Protein AF-A0A7W9X3R7-F1 (afdb_monomer_lite)

Structure (mmCIF, N/CA/C/O backbone):
data_AF-A0A7W9X3R7-F1
#
_entry.id   AF-A0A7W9X3R7-F1
#
loop_
_atom_site.group_PDB
_atom_site.id
_atom_site.type_symbol
_atom_site.label_atom_id
_atom_site.label_alt_id
_atom_site.label_comp_id
_atom_site.label_asym_id
_atom_site.label_entity_id
_atom_site.label_seq_id
_atom_site.pdbx_PDB_ins_code
_atom_site.Cartn_x
_atom_site.Cartn_y
_atom_site.Cartn_z
_atom_site.occupancy
_atom_site.B_iso_or_equiv
_atom_site.auth_seq_id
_atom_site.auth_comp_id
_atom_site.auth_asym_id
_atom_site.auth_atom_id
_atom_site.pdbx_PDB_model_num
ATOM 1 N N . MET A 1 1 ? -6.233 -1.385 -10.165 1.00 71.25 1 MET A N 1
ATOM 2 C CA . MET A 1 1 ? -5.454 -0.622 -9.159 1.00 71.25 1 MET A CA 1
ATOM 3 C C . MET A 1 1 ? -6.053 0.768 -9.079 1.00 71.25 1 MET A C 1
ATOM 5 O O . MET A 1 1 ? -6.733 1.150 -10.029 1.00 71.25 1 MET A O 1
ATOM 9 N N . ARG A 1 2 ? -5.897 1.472 -7.956 1.00 77.44 2 ARG A N 1
ATOM 10 C CA . ARG A 1 2 ? -6.602 2.733 -7.712 1.00 77.44 2 ARG A CA 1
ATOM 11 C C . ARG A 1 2 ? -5.636 3.853 -7.314 1.00 77.44 2 ARG A C 1
ATOM 13 O O . ARG A 1 2 ? -4.557 3.587 -6.803 1.00 77.44 2 ARG A O 1
ATOM 20 N N . ASN A 1 3 ? -6.016 5.106 -7.531 1.00 79.62 3 ASN A N 1
ATOM 21 C CA . ASN A 1 3 ? -5.348 6.273 -6.947 1.00 79.62 3 ASN A CA 1
ATOM 22 C C . ASN A 1 3 ? -6.379 7.023 -6.116 1.00 79.62 3 ASN A C 1
ATOM 24 O O . ASN A 1 3 ? -7.390 7.461 -6.661 1.00 79.62 3 ASN A O 1
ATOM 28 N N . LYS A 1 4 ? -6.161 7.090 -4.798 1.00 79.38 4 LYS A N 1
ATOM 29 C CA . LYS A 1 4 ? -7.142 7.633 -3.845 1.00 79.38 4 LYS A CA 1
ATOM 30 C C . LYS A 1 4 ? -8.549 7.036 -4.040 1.00 79.38 4 LYS A C 1
ATOM 32 O O . LYS A 1 4 ? -9.546 7.745 -4.075 1.00 79.38 4 LYS A O 1
ATOM 37 N N . GLY A 1 5 ? -8.619 5.722 -4.270 1.00 74.44 5 GLY A N 1
ATOM 38 C CA . GLY A 1 5 ? -9.876 4.991 -4.482 1.00 74.44 5 GLY A CA 1
ATOM 39 C C . GLY A 1 5 ? -10.437 5.016 -5.911 1.00 74.44 5 GLY A C 1
ATOM 40 O O . GLY A 1 5 ? -11.290 4.188 -6.230 1.00 74.44 5 GLY A O 1
ATOM 41 N N . ILE A 1 6 ? -9.921 5.864 -6.803 1.00 81.38 6 ILE A N 1
ATOM 42 C CA . ILE A 1 6 ? -10.371 5.951 -8.201 1.00 81.38 6 ILE A CA 1
ATOM 43 C C . ILE A 1 6 ? -9.690 4.868 -9.033 1.00 81.38 6 ILE A C 1
ATOM 45 O O . ILE A 1 6 ? -8.467 4.754 -9.003 1.00 81.38 6 ILE A O 1
ATOM 49 N N . GLU A 1 7 ? -10.457 4.065 -9.772 1.00 83.38 7 GLU A N 1
ATOM 50 C CA . GLU A 1 7 ? -9.909 3.017 -10.640 1.00 83.38 7 GLU A CA 1
ATOM 51 C C . GLU A 1 7 ? -9.093 3.604 -11.798 1.00 83.38 7 GLU A C 1
ATOM 53 O O . GLU A 1 7 ? -9.532 4.528 -12.475 1.00 83.38 7 GLU A O 1
ATOM 58 N N . ILE A 1 8 ? -7.895 3.052 -12.018 1.00 80.62 8 ILE A N 1
ATOM 59 C CA . ILE A 1 8 ? -6.995 3.452 -13.104 1.00 80.62 8 ILE A CA 1
ATOM 60 C C . ILE A 1 8 ? -6.830 2.299 -14.096 1.00 80.62 8 ILE A C 1
ATOM 62 O O . ILE A 1 8 ? -6.681 1.137 -13.692 1.00 80.62 8 ILE A O 1
ATOM 66 N N . ASP A 1 9 ? -6.789 2.636 -15.392 1.00 79.19 9 ASP A N 1
ATOM 67 C CA . ASP A 1 9 ? -6.438 1.700 -16.462 1.00 79.19 9 ASP A CA 1
ATOM 68 C C . ASP A 1 9 ? -5.038 1.107 -16.227 1.00 79.19 9 ASP A C 1
ATOM 70 O O . ASP A 1 9 ? -4.051 1.803 -15.973 1.00 79.19 9 ASP A O 1
ATOM 74 N N . ARG A 1 10 ? -4.946 -0.219 -16.338 1.00 71.06 10 ARG A N 1
ATOM 75 C CA . ARG A 1 10 ? -3.708 -0.974 -16.117 1.00 71.06 10 ARG A CA 1
ATOM 76 C C . ARG A 1 10 ? -2.556 -0.532 -17.023 1.00 71.06 10 ARG A C 1
ATOM 78 O O . ARG A 1 10 ? -1.408 -0.649 -16.604 1.00 71.06 10 ARG A O 1
ATOM 85 N N . ARG A 1 11 ? -2.833 -0.042 -18.235 1.00 74.06 11 ARG A N 1
ATOM 86 C CA . ARG A 1 11 ? -1.809 0.409 -19.191 1.00 74.06 11 ARG A CA 1
ATOM 87 C C . ARG A 1 11 ? -1.026 1.601 -18.652 1.00 74.06 11 ARG A C 1
ATOM 89 O O . ARG A 1 11 ? 0.195 1.569 -18.676 1.00 74.06 11 ARG A O 1
ATOM 96 N N . VAL A 1 12 ? -1.719 2.579 -18.069 1.00 73.19 12 VAL A N 1
ATOM 97 C CA . VAL A 1 12 ? -1.112 3.798 -17.502 1.00 73.19 12 VAL A CA 1
ATOM 98 C C . VAL A 1 12 ? -0.148 3.469 -16.358 1.00 73.19 12 VAL A C 1
ATOM 100 O O . VAL A 1 12 ? 0.859 4.140 -16.168 1.00 73.19 12 VAL A O 1
ATOM 103 N N . LEU A 1 13 ? -0.429 2.407 -15.604 1.00 67.06 13 LEU A N 1
ATOM 104 C CA . LEU A 1 13 ? 0.374 2.006 -14.447 1.00 67.06 13 LEU A CA 1
ATOM 105 C C . LEU A 1 13 ? 1.665 1.285 -14.817 1.00 67.06 13 LEU A C 1
ATOM 107 O O . LEU A 1 13 ? 2.613 1.318 -14.040 1.00 67.06 13 LEU A O 1
ATOM 111 N N . ARG A 1 14 ? 1.703 0.623 -15.976 1.00 66.12 14 ARG A N 1
ATOM 112 C CA . ARG A 1 14 ? 2.911 -0.068 -16.438 1.00 66.12 14 ARG A CA 1
ATOM 113 C C . ARG A 1 14 ? 4.045 0.919 -16.721 1.00 66.12 14 ARG A C 1
ATOM 115 O O . ARG A 1 14 ? 5.201 0.578 -16.493 1.00 66.12 14 ARG A O 1
ATOM 122 N N . ASP A 1 15 ? 3.682 2.118 -17.163 1.00 65.75 15 ASP A N 1
ATOM 123 C CA . ASP A 1 15 ? 4.614 3.176 -17.553 1.00 65.75 15 ASP A CA 1
ATOM 124 C C . ASP A 1 15 ? 4.827 4.214 -16.431 1.00 65.75 15 ASP A C 1
ATOM 126 O O . ASP A 1 15 ? 5.654 5.116 -16.558 1.00 65.75 15 ASP A O 1
ATOM 130 N N . ALA A 1 16 ? 4.099 4.095 -15.314 1.00 67.88 16 ALA A N 1
ATOM 131 C CA . ALA A 1 16 ? 4.205 5.010 -14.185 1.00 67.88 16 ALA A CA 1
ATOM 132 C C . ALA A 1 16 ? 5.485 4.761 -13.370 1.00 67.88 16 ALA A C 1
ATOM 134 O O . ALA A 1 16 ? 5.812 3.627 -13.014 1.00 67.88 16 ALA A O 1
ATOM 135 N N . ALA A 1 17 ? 6.180 5.842 -13.002 1.00 68.31 17 ALA A N 1
ATOM 136 C CA . ALA A 1 17 ? 7.291 5.775 -12.061 1.00 68.31 17 ALA A CA 1
ATOM 137 C C . ALA A 1 17 ? 6.774 5.316 -10.684 1.00 68.31 17 ALA A C 1
ATOM 139 O O . ALA A 1 17 ? 6.041 6.034 -10.004 1.00 68.31 17 ALA A O 1
ATOM 140 N N . GLY A 1 18 ? 7.128 4.092 -10.289 1.00 78.94 18 GLY A N 1
ATOM 141 C CA . GLY A 1 18 ? 6.802 3.553 -8.970 1.00 78.94 18 GLY A CA 1
ATOM 142 C C . GLY A 1 18 ? 7.592 4.233 -7.847 1.00 78.94 18 GLY A C 1
ATOM 143 O O . GLY A 1 18 ? 8.617 4.875 -8.073 1.00 78.94 18 GLY A O 1
ATOM 144 N N . THR A 1 19 ? 7.140 4.058 -6.603 1.00 87.62 19 THR A N 1
ATOM 145 C CA . THR A 1 19 ? 7.902 4.490 -5.421 1.00 87.62 19 THR A CA 1
ATOM 146 C C . THR A 1 19 ? 8.840 3.370 -4.983 1.00 87.62 19 THR A C 1
ATOM 148 O O . THR A 1 19 ? 8.387 2.302 -4.576 1.00 87.62 19 THR A O 1
ATOM 151 N N . ARG A 1 20 ? 10.153 3.612 -5.050 1.00 88.81 20 ARG A N 1
ATOM 152 C CA . ARG A 1 20 ? 11.172 2.673 -4.563 1.00 88.81 20 ARG A CA 1
ATOM 153 C C . ARG A 1 20 ? 11.297 2.757 -3.044 1.00 88.81 20 ARG A C 1
ATOM 155 O O . ARG A 1 20 ? 11.289 3.857 -2.502 1.00 88.81 20 ARG A O 1
ATOM 162 N N . GLY A 1 21 ? 11.457 1.635 -2.357 1.00 91.62 21 GLY A N 1
ATOM 163 C CA . GLY A 1 21 ? 11.614 1.622 -0.905 1.00 91.62 21 GLY A CA 1
ATOM 164 C C . GLY A 1 21 ? 11.705 0.212 -0.341 1.00 91.62 21 GLY A C 1
ATO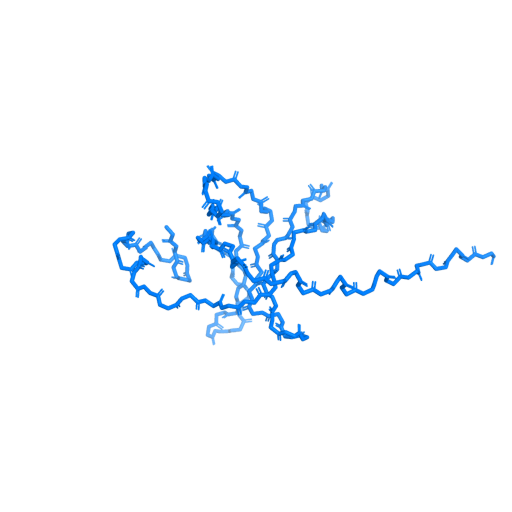M 165 O O . GLY A 1 21 ? 11.729 -0.765 -1.087 1.00 91.62 21 GLY A O 1
ATOM 166 N N . GLN A 1 22 ? 11.742 0.114 0.982 1.00 92.44 22 GLN A N 1
ATOM 167 C CA . GLN A 1 22 ? 11.655 -1.153 1.687 1.00 92.44 22 GLN A CA 1
ATOM 168 C C . GLN A 1 22 ? 10.185 -1.487 1.929 1.00 92.44 22 GLN A C 1
ATOM 170 O O . GLN A 1 22 ? 9.462 -0.740 2.586 1.00 92.44 22 GLN A O 1
ATOM 175 N N . LEU A 1 23 ? 9.740 -2.613 1.380 1.00 92.88 23 LEU A N 1
ATOM 176 C CA . LEU A 1 23 ? 8.407 -3.143 1.623 1.00 92.88 23 LEU A CA 1
ATOM 177 C C . LEU A 1 23 ? 8.479 -4.189 2.737 1.00 92.88 23 LEU A C 1
ATOM 179 O O . LEU A 1 23 ? 9.145 -5.211 2.585 1.00 92.88 23 LEU A O 1
ATOM 183 N N . ALA A 1 24 ? 7.772 -3.950 3.837 1.00 93.25 24 ALA A N 1
ATOM 184 C CA . ALA A 1 24 ? 7.633 -4.894 4.939 1.00 93.25 24 ALA A CA 1
ATOM 185 C C . ALA A 1 24 ? 6.170 -5.318 5.090 1.00 93.25 24 ALA A C 1
ATOM 187 O O . ALA A 1 24 ? 5.273 -4.476 5.061 1.00 93.25 24 ALA A O 1
ATOM 188 N N . ILE A 1 25 ? 5.929 -6.617 5.277 1.00 93.12 25 ILE A N 1
ATOM 189 C CA . ILE A 1 25 ? 4.609 -7.163 5.605 1.00 93.12 25 ILE A CA 1
ATOM 190 C C . ILE A 1 25 ? 4.691 -7.739 7.015 1.00 93.12 25 ILE A C 1
ATOM 192 O O . ILE A 1 25 ? 5.488 -8.640 7.266 1.00 93.12 25 ILE A O 1
ATOM 196 N N . ALA A 1 26 ? 3.877 -7.215 7.926 1.00 91.75 26 ALA A N 1
ATOM 197 C CA . ALA A 1 26 ? 3.857 -7.630 9.324 1.00 91.75 26 ALA A CA 1
ATOM 198 C C . ALA A 1 26 ? 2.443 -8.013 9.762 1.00 91.75 26 ALA A C 1
ATOM 200 O O . ALA A 1 26 ? 1.458 -7.438 9.294 1.00 91.75 26 ALA A O 1
ATOM 201 N N . ASP A 1 27 ? 2.356 -8.972 10.680 1.00 90.12 27 ASP A N 1
ATOM 202 C CA . ASP A 1 27 ? 1.119 -9.262 11.395 1.00 90.12 27 ASP A CA 1
ATOM 203 C C . ASP A 1 27 ? 0.833 -8.151 12.413 1.00 90.12 27 ASP A C 1
ATOM 205 O O . ASP A 1 27 ? 1.727 -7.663 13.107 1.00 90.12 27 ASP A O 1
ATOM 209 N N . THR A 1 28 ? -0.425 -7.734 12.492 1.00 85.88 28 THR A N 1
ATOM 210 C CA . THR A 1 28 ? -0.917 -6.750 13.452 1.00 85.88 28 THR A CA 1
ATOM 211 C C . THR A 1 28 ? -2.270 -7.180 13.997 1.00 85.88 28 THR A C 1
ATOM 213 O O . THR A 1 28 ? -3.021 -7.908 13.343 1.00 85.88 28 THR A O 1
ATOM 216 N N . THR A 1 29 ? -2.613 -6.690 15.179 1.00 76.81 29 THR A N 1
ATOM 217 C CA . THR A 1 29 ? -3.961 -6.831 15.723 1.00 76.81 29 THR A CA 1
ATOM 218 C C . THR A 1 29 ? -4.717 -5.546 15.425 1.00 76.81 29 THR A C 1
ATOM 220 O O . THR A 1 29 ? -4.383 -4.491 15.962 1.00 76.81 29 THR A O 1
ATOM 223 N N . ASP A 1 30 ? -5.726 -5.625 14.559 1.00 68.56 30 ASP A N 1
ATOM 224 C CA . ASP A 1 30 ? -6.606 -4.485 14.300 1.00 68.56 30 ASP A CA 1
ATOM 225 C C . ASP A 1 30 ? -7.521 -4.278 15.517 1.00 68.56 30 ASP A C 1
ATOM 227 O O . ASP A 1 30 ? -8.400 -5.104 15.782 1.00 68.56 30 ASP A O 1
ATOM 231 N N . GLN A 1 31 ? -7.307 -3.184 16.259 1.00 59.28 31 GLN A N 1
ATOM 232 C CA . GLN A 1 31 ? -8.054 -2.856 17.481 1.00 59.28 31 GLN A CA 1
ATOM 233 C C . GLN A 1 31 ? -9.564 -2.698 17.240 1.00 59.28 31 GLN A C 1
ATOM 235 O O . GLN A 1 31 ? -10.342 -2.848 18.177 1.00 59.28 31 GLN A O 1
ATOM 240 N N . GLY A 1 32 ? -9.999 -2.439 16.000 1.00 67.50 32 GLY A N 1
ATOM 241 C CA . GLY A 1 32 ? -11.421 -2.347 15.657 1.00 67.50 32 GLY A CA 1
ATOM 242 C C . GLY A 1 32 ? -12.068 -3.682 15.277 1.00 67.50 32 GLY A C 1
ATOM 243 O O . GLY A 1 32 ? -13.285 -3.825 15.383 1.00 67.50 32 GLY A O 1
ATOM 244 N N . LYS A 1 33 ? -11.280 -4.668 14.823 1.00 66.19 33 LYS A N 1
ATOM 245 C CA . LYS A 1 33 ? -11.795 -5.937 14.266 1.00 66.19 33 LYS A CA 1
ATOM 246 C C . LYS A 1 33 ? -11.448 -7.169 15.101 1.00 66.19 33 LYS A C 1
ATOM 248 O O . LYS A 1 33 ? -11.899 -8.257 14.748 1.00 66.19 33 LYS A O 1
ATOM 253 N N . ASN A 1 34 ? -10.661 -7.012 16.172 1.00 78.12 34 ASN A N 1
ATOM 254 C CA . ASN A 1 34 ? -10.263 -8.070 17.112 1.00 78.12 34 ASN A CA 1
ATOM 255 C C . ASN A 1 34 ? -9.784 -9.362 16.430 1.00 78.12 34 ASN A C 1
ATOM 257 O O . ASN A 1 34 ? -9.998 -10.467 16.926 1.00 78.12 34 ASN A O 1
ATOM 261 N N . ARG A 1 35 ? -9.123 -9.226 15.278 1.00 82.88 35 ARG A N 1
ATOM 262 C CA . ARG A 1 35 ? -8.521 -10.342 14.551 1.00 82.88 35 ARG A CA 1
ATOM 263 C C . ARG A 1 35 ? -7.082 -10.008 14.161 1.00 82.88 35 ARG A C 1
ATOM 265 O O . ARG A 1 35 ? -6.792 -8.838 13.886 1.00 82.88 35 ARG A O 1
ATOM 272 N N . PRO A 1 36 ? -6.194 -11.012 14.078 1.00 85.12 36 PRO A N 1
ATOM 273 C CA . PRO A 1 36 ? -4.924 -10.857 13.387 1.00 85.12 36 PRO A CA 1
ATOM 274 C C . PRO A 1 36 ? -5.172 -10.460 11.928 1.00 85.12 36 PRO A C 1
ATOM 276 O O . PRO A 1 36 ? -5.964 -11.087 11.223 1.00 85.12 36 PRO A O 1
ATOM 279 N N . THR A 1 37 ? -4.504 -9.406 11.480 1.00 91.06 37 THR A N 1
ATOM 280 C CA . THR A 1 37 ? -4.500 -8.945 10.088 1.00 91.06 37 THR A CA 1
ATOM 281 C C . THR A 1 37 ? -3.066 -8.682 9.650 1.00 91.06 37 THR A C 1
ATOM 283 O O . THR A 1 37 ? -2.162 -8.600 10.478 1.00 91.06 37 THR A O 1
ATOM 286 N N . LYS A 1 38 ? -2.839 -8.543 8.343 1.00 93.19 38 LYS A N 1
ATOM 287 C CA . LYS A 1 38 ? -1.533 -8.144 7.813 1.00 93.19 38 LYS A CA 1
ATOM 288 C C . LYS A 1 38 ? -1.548 -6.683 7.406 1.00 93.19 38 LYS A C 1
ATOM 290 O O . LYS A 1 38 ? -2.525 -6.201 6.832 1.00 93.19 38 LYS A O 1
ATOM 295 N N . VAL A 1 39 ? -0.437 -6.004 7.646 1.00 94.62 39 VAL A N 1
ATOM 296 C CA . VAL A 1 39 ? -0.196 -4.652 7.146 1.00 94.62 39 VAL A CA 1
ATOM 297 C C . VAL A 1 39 ? 1.050 -4.669 6.280 1.00 94.62 39 VAL A C 1
ATOM 299 O O . VAL A 1 39 ? 2.101 -5.138 6.717 1.00 94.62 39 VAL A O 1
ATOM 302 N N . ALA A 1 40 ? 0.927 -4.156 5.059 1.00 95.75 40 ALA A N 1
ATOM 303 C CA . ALA A 1 40 ? 2.065 -3.872 4.201 1.00 95.75 40 ALA A CA 1
ATOM 304 C C . ALA A 1 40 ? 2.456 -2.400 4.344 1.00 95.75 40 ALA A C 1
ATOM 306 O O . ALA A 1 40 ? 1.614 -1.515 4.204 1.00 95.75 40 ALA A O 1
ATOM 307 N N . LY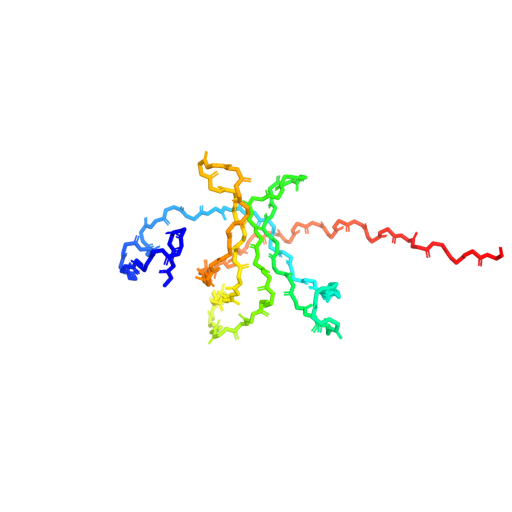S A 1 41 ? 3.735 -2.141 4.616 1.00 95.56 41 LYS A N 1
ATOM 308 C CA . LYS A 1 41 ? 4.299 -0.796 4.757 1.00 95.56 41 LYS A CA 1
ATOM 309 C C . LYS A 1 41 ? 5.436 -0.612 3.773 1.00 95.56 41 LYS A C 1
ATOM 311 O O . LYS A 1 41 ? 6.360 -1.421 3.753 1.00 95.56 41 LYS A O 1
ATOM 316 N N . LEU A 1 42 ? 5.367 0.456 2.986 1.00 94.25 42 LEU A N 1
ATOM 317 C CA . LEU A 1 42 ? 6.464 0.906 2.139 1.00 94.25 42 LEU A CA 1
ATOM 318 C C . LEU A 1 42 ? 7.182 2.063 2.838 1.00 94.25 42 LEU A C 1
ATOM 320 O O . LEU A 1 42 ? 6.573 3.109 3.067 1.00 94.25 42 LEU A O 1
ATOM 324 N N . SER A 1 43 ? 8.465 1.897 3.151 1.00 94.38 43 SER A N 1
ATOM 325 C CA . SER A 1 43 ? 9.303 2.931 3.763 1.00 94.38 43 SER A CA 1
ATOM 326 C C . SER A 1 43 ? 10.464 3.362 2.863 1.00 94.38 43 SER A C 1
ATOM 328 O O . SER A 1 43 ? 10.972 2.604 2.038 1.00 94.38 43 SER A O 1
ATOM 330 N N . GLN A 1 44 ? 10.897 4.609 3.027 1.00 91.69 44 GLN A N 1
ATOM 331 C CA . GLN A 1 44 ? 12.142 5.146 2.480 1.00 91.69 44 GLN A CA 1
ATOM 332 C C . GLN A 1 44 ? 12.974 5.677 3.650 1.00 91.69 44 GLN A C 1
ATOM 334 O O . GLN A 1 44 ? 12.739 6.788 4.129 1.00 91.69 44 GLN A O 1
ATOM 339 N N . GLY A 1 45 ? 13.904 4.857 4.148 1.00 89.62 45 GLY A N 1
ATOM 340 C CA . GLY A 1 45 ? 14.538 5.096 5.447 1.00 89.62 45 GLY A CA 1
ATOM 341 C C . GLY A 1 45 ? 13.499 5.018 6.569 1.00 89.62 45 GLY A C 1
ATOM 342 O O . GLY A 1 45 ? 12.691 4.092 6.597 1.00 89.62 45 GLY A O 1
ATOM 343 N N . GLU A 1 46 ? 13.476 6.021 7.445 1.00 89.06 46 GLU A N 1
ATOM 344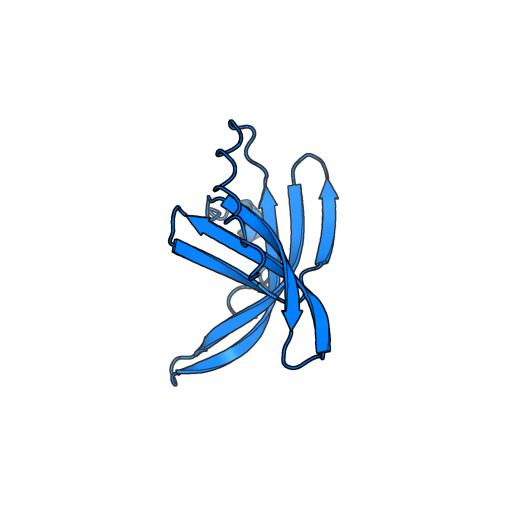 C CA . GLU A 1 46 ? 12.513 6.119 8.557 1.00 89.06 46 GLU A CA 1
ATOM 345 C C . GLU A 1 46 ? 11.111 6.586 8.125 1.00 89.06 46 GLU A C 1
ATOM 347 O O . GLU A 1 46 ? 10.152 6.508 8.892 1.00 89.06 46 GLU A O 1
ATOM 352 N N . LEU A 1 47 ? 10.961 7.086 6.895 1.00 89.88 47 LEU A N 1
ATOM 353 C CA . LEU A 1 47 ? 9.707 7.672 6.437 1.00 89.88 47 LEU A CA 1
ATOM 354 C C . LEU A 1 47 ? 8.801 6.618 5.798 1.00 89.88 47 LEU A C 1
ATOM 356 O O . LEU A 1 47 ? 9.107 6.086 4.729 1.00 89.88 47 LEU A O 1
ATOM 360 N N . VAL A 1 48 ? 7.653 6.354 6.426 1.00 91.81 48 VAL A N 1
ATOM 361 C CA . VAL A 1 48 ? 6.578 5.544 5.835 1.00 91.81 48 VAL A CA 1
ATOM 362 C C . VAL A 1 48 ? 5.926 6.344 4.709 1.00 91.81 48 VAL A C 1
ATOM 364 O O . VAL A 1 48 ? 5.386 7.425 4.930 1.00 91.81 48 VAL A O 1
ATOM 367 N N . ARG A 1 49 ? 6.000 5.817 3.486 1.00 92.38 49 ARG A N 1
ATOM 368 C CA . ARG A 1 49 ? 5.425 6.432 2.283 1.00 92.38 49 ARG A CA 1
ATOM 369 C C . ARG A 1 49 ? 3.995 6.003 2.035 1.00 92.38 49 ARG A C 1
ATOM 371 O O . ARG A 1 49 ? 3.202 6.812 1.573 1.00 92.38 49 ARG A O 1
ATOM 378 N N . ALA A 1 50 ? 3.695 4.740 2.311 1.00 91.88 50 ALA A N 1
ATOM 379 C CA . ALA A 1 50 ? 2.374 4.182 2.098 1.00 91.88 50 ALA A CA 1
ATOM 380 C C . ALA A 1 50 ? 2.139 2.985 3.027 1.00 91.88 50 ALA A C 1
ATOM 382 O O . ALA A 1 50 ? 3.077 2.260 3.378 1.00 91.88 50 ALA A O 1
ATOM 383 N N . GLU A 1 51 ? 0.878 2.764 3.393 1.00 94.31 51 GLU A N 1
ATOM 384 C CA . GLU A 1 51 ? 0.427 1.642 4.216 1.00 94.31 51 GLU A CA 1
ATOM 385 C C . GLU A 1 51 ? -0.838 1.019 3.604 1.00 94.31 51 GLU A C 1
ATOM 387 O O . GLU A 1 51 ? -1.767 1.731 3.228 1.00 94.31 51 GLU A O 1
ATOM 392 N N . LEU A 1 52 ? -0.876 -0.313 3.521 1.00 95.06 52 LEU A N 1
ATOM 393 C CA . LEU A 1 52 ? -2.076 -1.092 3.219 1.00 95.06 52 LEU A CA 1
ATOM 394 C C . LEU A 1 52 ? -2.445 -1.945 4.428 1.00 95.06 52 LEU A C 1
ATOM 396 O O . LEU A 1 52 ? -1.663 -2.782 4.881 1.00 95.06 52 LEU A O 1
ATOM 400 N N . ARG A 1 53 ? -3.668 -1.780 4.919 1.00 93.69 53 ARG A N 1
ATOM 401 C CA . ARG A 1 53 ? -4.252 -2.587 5.993 1.00 93.69 53 ARG A CA 1
ATOM 402 C C . ARG A 1 53 ? -5.053 -3.752 5.440 1.00 93.69 53 ARG A C 1
ATOM 404 O O . ARG A 1 53 ? -5.537 -3.692 4.312 1.00 93.69 53 ARG A O 1
ATOM 411 N N . ASP A 1 54 ? -5.194 -4.802 6.247 1.00 92.94 54 ASP A N 1
ATOM 412 C CA . ASP A 1 54 ? -5.862 -6.054 5.862 1.00 92.94 54 ASP A CA 1
ATOM 413 C C . ASP A 1 54 ? -5.318 -6.601 4.527 1.00 92.94 54 ASP A C 1
ATOM 415 O O . ASP A 1 54 ? -6.054 -6.926 3.594 1.00 92.94 54 ASP A O 1
ATOM 419 N N . THR A 1 55 ? -3.987 -6.597 4.414 1.00 94.62 55 THR A N 1
ATOM 420 C CA . THR A 1 55 ? -3.287 -6.868 3.159 1.00 94.62 55 THR A CA 1
ATOM 421 C C . THR A 1 55 ? -3.377 -8.337 2.767 1.00 94.62 55 THR A C 1
ATOM 423 O O . THR A 1 55 ? -3.113 -9.235 3.566 1.00 94.62 55 THR A O 1
ATOM 426 N N . GLN A 1 56 ? -3.644 -8.569 1.484 1.00 94.88 56 GLN A N 1
ATOM 427 C CA . GLN A 1 56 ? -3.657 -9.874 0.836 1.00 94.88 56 GLN A CA 1
ATOM 428 C C . GLN A 1 56 ? -2.790 -9.847 -0.427 1.00 94.88 56 GLN A C 1
ATOM 430 O O . GLN A 1 56 ? -2.796 -8.865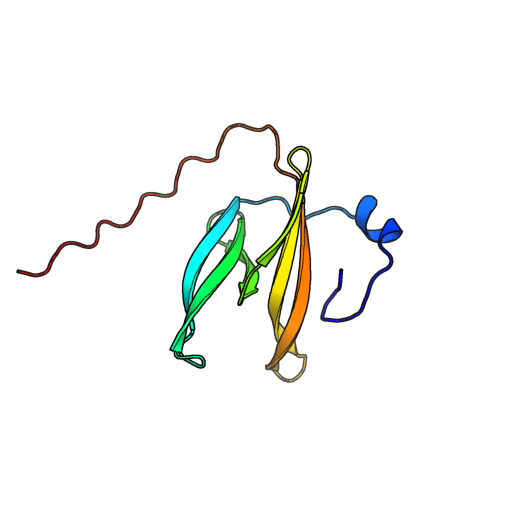 -1.174 1.00 94.88 56 GLN A O 1
ATOM 435 N N . ILE A 1 57 ? -2.073 -10.941 -0.690 1.00 94.00 57 ILE A N 1
ATOM 436 C CA . ILE A 1 57 ? -1.407 -11.172 -1.977 1.00 94.00 57 ILE A CA 1
ATOM 437 C C . ILE A 1 57 ? -2.439 -11.808 -2.905 1.00 94.00 57 ILE A C 1
ATOM 439 O O . ILE A 1 57 ? -2.930 -12.896 -2.618 1.00 94.00 57 ILE A O 1
ATOM 443 N N . VAL A 1 58 ? -2.774 -11.140 -4.008 1.00 95.44 58 VAL A N 1
ATOM 444 C CA . VAL A 1 58 ? -3.761 -11.651 -4.984 1.00 95.44 58 VAL A CA 1
ATOM 445 C C . VAL A 1 58 ? -3.118 -12.197 -6.252 1.00 95.44 58 VAL A C 1
ATOM 447 O O . VAL A 1 58 ? -3.773 -12.883 -7.030 1.00 95.44 58 VAL A O 1
ATOM 450 N N . TRP A 1 59 ? -1.839 -11.893 -6.473 1.00 93.50 59 TRP A N 1
ATOM 451 C CA . TRP A 1 59 ? -1.056 -12.419 -7.584 1.00 93.50 59 TRP A CA 1
ATOM 452 C C . TRP A 1 59 ? 0.437 -12.345 -7.267 1.00 93.50 59 TRP A C 1
ATOM 454 O O . TRP A 1 59 ? 0.884 -11.387 -6.633 1.00 93.50 59 TRP A O 1
ATOM 464 N N . LEU A 1 60 ? 1.196 -13.335 -7.731 1.00 92.25 60 LEU A N 1
ATOM 465 C CA . LEU A 1 60 ? 2.646 -13.424 -7.598 1.00 92.25 60 LEU A CA 1
ATOM 466 C C . LEU A 1 60 ? 3.203 -14.154 -8.826 1.00 92.25 60 LEU A C 1
ATOM 468 O O . LEU A 1 60 ? 2.792 -15.280 -9.100 1.00 92.25 60 LEU A O 1
ATOM 472 N N . ALA A 1 61 ? 4.136 -13.533 -9.543 1.00 90.00 61 ALA A N 1
ATOM 473 C CA . ALA A 1 61 ? 4.918 -14.182 -10.592 1.00 90.00 61 ALA A CA 1
ATOM 474 C C . ALA A 1 61 ? 6.242 -13.441 -10.814 1.00 90.00 61 ALA A C 1
ATOM 476 O O . ALA A 1 61 ? 6.260 -12.214 -10.830 1.00 90.00 61 ALA A O 1
ATOM 477 N N . GLU A 1 62 ? 7.334 -14.184 -11.019 1.00 86.31 62 GLU A N 1
ATOM 478 C CA . GLU A 1 62 ? 8.616 -13.659 -11.527 1.00 86.31 62 GLU A CA 1
ATOM 479 C C . GLU A 1 62 ? 9.107 -12.370 -10.829 1.00 86.31 62 GLU A C 1
ATOM 481 O O . GLU A 1 62 ? 9.396 -11.357 -11.464 1.00 86.31 62 GLU A O 1
ATOM 486 N N . GLY A 1 63 ? 9.157 -12.370 -9.492 1.00 84.44 63 GLY A N 1
ATOM 487 C CA . GLY A 1 63 ? 9.618 -11.208 -8.716 1.00 84.44 63 GLY A CA 1
ATOM 488 C C . GLY A 1 63 ? 8.643 -10.024 -8.699 1.00 84.44 63 GLY A C 1
ATOM 489 O O . GLY A 1 63 ? 8.974 -8.954 -8.194 1.00 84.44 63 GLY A O 1
ATOM 490 N N . ARG A 1 64 ? 7.427 -10.201 -9.218 1.00 89.00 64 ARG A N 1
ATOM 491 C CA . ARG A 1 64 ? 6.336 -9.231 -9.147 1.00 89.00 64 ARG A CA 1
ATOM 492 C C . ARG A 1 64 ? 5.187 -9.791 -8.335 1.00 89.00 64 ARG A C 1
ATOM 494 O O . ARG A 1 64 ? 4.869 -10.973 -8.424 1.00 89.00 64 ARG A O 1
ATOM 501 N N . MET A 1 65 ? 4.522 -8.933 -7.578 1.00 92.25 65 MET A N 1
ATOM 502 C CA . MET A 1 65 ? 3.323 -9.309 -6.838 1.00 92.25 65 MET A CA 1
ATOM 503 C C . MET A 1 65 ? 2.294 -8.189 -6.856 1.00 92.25 65 MET A C 1
ATOM 505 O O . MET A 1 65 ? 2.633 -7.015 -6.992 1.00 92.25 65 MET A O 1
ATOM 509 N N . THR A 1 66 ? 1.025 -8.552 -6.710 1.00 93.62 66 THR A N 1
ATOM 510 C CA . THR A 1 66 ? -0.047 -7.591 -6.457 1.00 93.62 66 THR A CA 1
ATOM 511 C C . THR A 1 66 ? -0.535 -7.759 -5.029 1.00 93.62 66 THR A C 1
ATOM 513 O O . THR A 1 66 ? -1.035 -8.823 -4.658 1.00 93.62 66 THR A O 1
ATOM 516 N N . LEU A 1 67 ? -0.408 -6.691 -4.249 1.00 95.19 67 LEU A N 1
ATOM 517 C CA . LEU A 1 67 ? -1.004 -6.573 -2.925 1.00 95.19 67 LEU A CA 1
ATOM 518 C C . LEU A 1 67 ? -2.342 -5.855 -3.043 1.00 95.19 67 LEU A C 1
ATOM 520 O O . LEU A 1 67 ? -2.470 -4.911 -3.820 1.00 95.19 67 LEU A O 1
ATOM 524 N N . THR A 1 68 ? -3.334 -6.262 -2.262 1.00 95.12 68 THR A N 1
ATOM 525 C CA . THR A 1 68 ? -4.577 -5.508 -2.093 1.00 95.12 68 THR A CA 1
ATOM 526 C C . THR A 1 68 ? -4.908 -5.370 -0.620 1.00 95.12 68 THR A C 1
ATOM 528 O O . THR A 1 68 ? -4.629 -6.271 0.161 1.00 95.12 68 THR A O 1
ATOM 531 N N . GLY A 1 69 ? -5.522 -4.255 -0.252 1.00 95.00 69 GLY A N 1
ATOM 532 C CA . GLY A 1 69 ? -5.969 -3.989 1.107 1.00 95.00 69 GLY A CA 1
ATOM 533 C C . GLY A 1 69 ? -6.728 -2.673 1.158 1.00 95.00 69 GLY A C 1
ATOM 534 O O . GLY A 1 69 ? -7.341 -2.265 0.166 1.00 95.00 69 GLY A O 1
ATOM 535 N N . TYR A 1 70 ? -6.643 -2.004 2.297 1.00 93.75 70 TYR A N 1
ATOM 536 C CA . TYR A 1 70 ? -7.253 -0.705 2.542 1.00 93.75 70 TYR A CA 1
ATOM 537 C C . TYR A 1 70 ? -6.179 0.342 2.809 1.00 93.75 70 TYR A C 1
ATOM 539 O O . TYR A 1 70 ? -5.281 0.120 3.618 1.00 93.75 70 TYR A O 1
ATOM 547 N N . GLU A 1 71 ? -6.270 1.468 2.117 1.00 93.88 71 GLU A N 1
ATOM 548 C CA . GLU A 1 71 ? -5.423 2.634 2.346 1.00 93.88 71 GLU A CA 1
ATOM 549 C C . GLU A 1 71 ? -6.245 3.685 3.095 1.00 93.88 71 GLU A C 1
ATOM 551 O O . GLU A 1 71 ? -7.425 3.886 2.795 1.00 93.88 71 GLU A O 1
ATOM 556 N N . GLN A 1 72 ? -5.623 4.318 4.089 1.00 92.25 72 GLN A N 1
ATOM 557 C CA . GLN A 1 72 ? -6.221 5.395 4.869 1.00 92.25 72 GLN A CA 1
ATOM 558 C C . GLN A 1 72 ? -5.487 6.695 4.559 1.00 92.25 72 GLN A C 1
ATOM 560 O O . GLN A 1 72 ? -4.263 6.757 4.671 1.00 92.25 72 GLN A O 1
ATOM 565 N N . ILE A 1 73 ? -6.235 7.727 4.180 1.00 89.25 73 ILE A N 1
ATOM 566 C CA . ILE A 1 73 ? -5.705 9.076 3.960 1.00 89.25 73 ILE A CA 1
ATOM 567 C C . ILE A 1 73 ? -6.551 10.081 4.735 1.00 89.25 73 ILE A C 1
ATOM 569 O O . ILE A 1 73 ? -7.704 9.802 5.056 1.00 89.25 73 ILE A O 1
ATOM 573 N N . ASN A 1 74 ? -5.993 11.260 4.993 1.00 89.94 74 ASN A N 1
ATOM 574 C CA . ASN A 1 74 ? -6.800 12.409 5.385 1.00 89.94 74 ASN A CA 1
ATOM 575 C C . ASN A 1 74 ? -7.336 13.080 4.118 1.00 89.94 74 ASN A C 1
ATOM 577 O O . ASN A 1 74 ? -6.570 13.304 3.175 1.00 89.94 74 ASN A O 1
ATOM 581 N N . ASP A 1 75 ? -8.633 13.363 4.087 1.00 87.19 75 ASP A N 1
ATOM 582 C CA . ASP A 1 75 ? -9.238 14.194 3.050 1.00 87.19 75 ASP A CA 1
ATOM 583 C C . ASP A 1 75 ? -8.936 15.689 3.274 1.00 87.19 75 ASP A C 1
ATOM 585 O O . ASP A 1 75 ? -8.266 16.076 4.237 1.00 87.19 75 ASP A O 1
ATOM 589 N N . ASP A 1 76 ? -9.434 16.543 2.376 1.00 88.06 76 ASP A N 1
ATOM 590 C 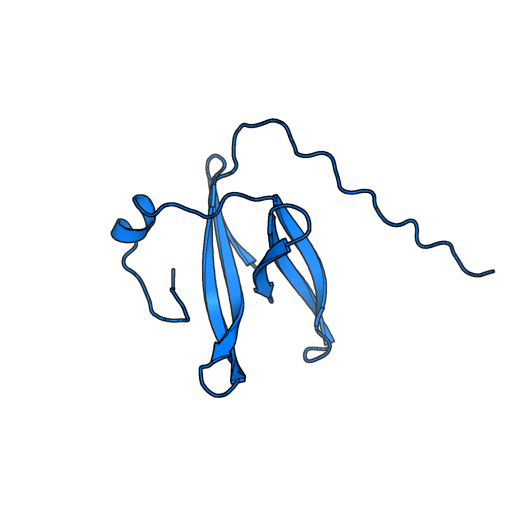CA . ASP A 1 76 ? -9.227 17.995 2.453 1.00 88.06 76 ASP A CA 1
ATOM 591 C C . ASP A 1 76 ? -9.899 18.630 3.688 1.00 88.06 76 ASP A C 1
ATOM 593 O O . ASP A 1 76 ? -9.521 19.724 4.108 1.00 88.06 76 ASP A O 1
ATOM 597 N N . ALA A 1 77 ? -10.872 17.943 4.298 1.00 90.00 77 ALA A N 1
ATOM 598 C CA . ALA A 1 77 ? -11.522 18.339 5.545 1.00 90.00 77 ALA A CA 1
ATOM 599 C C . ALA A 1 77 ? -10.813 17.774 6.794 1.00 90.00 77 ALA A C 1
ATOM 601 O O . ALA A 1 77 ? -11.272 17.998 7.916 1.00 90.00 77 ALA A O 1
ATOM 602 N N . GLY A 1 78 ? -9.702 17.049 6.621 1.00 89.56 78 GLY A N 1
ATOM 603 C CA . GLY A 1 78 ? -8.950 16.411 7.699 1.00 89.56 78 GLY A CA 1
ATOM 604 C C . GLY A 1 78 ? -9.609 15.151 8.268 1.00 89.56 78 GLY A C 1
ATOM 605 O O . GLY A 1 78 ? -9.184 14.669 9.318 1.00 89.56 78 GLY A O 1
ATOM 606 N N . GLN A 1 79 ? -10.637 14.613 7.612 1.00 90.38 79 GLN A N 1
ATOM 607 C CA . GLN A 1 79 ? -11.273 13.362 8.008 1.00 90.38 79 GLN A CA 1
ATOM 608 C C . GLN A 1 79 ? -10.485 12.173 7.468 1.00 90.38 79 GLN A C 1
ATOM 610 O O . GLN A 1 79 ? -10.031 12.166 6.322 1.00 90.38 79 GLN A O 1
ATOM 615 N N . VAL A 1 80 ? -10.355 11.136 8.294 1.00 90.19 80 VAL A N 1
ATOM 616 C CA . VAL A 1 80 ? -9.748 9.875 7.866 1.00 90.19 80 VAL A CA 1
ATOM 617 C C . VAL A 1 80 ? -10.740 9.143 6.973 1.00 90.19 80 VAL A C 1
ATOM 619 O O . VAL A 1 80 ? -11.800 8.713 7.430 1.00 90.19 80 VAL A O 1
ATOM 622 N N . VAL A 1 81 ? -10.373 8.963 5.708 1.00 90.94 81 VAL A N 1
ATOM 623 C CA . VAL A 1 81 ? -11.137 8.174 4.742 1.00 90.94 81 VAL A CA 1
ATOM 624 C C . VAL A 1 81 ? -10.382 6.899 4.400 1.00 90.94 81 VAL A C 1
ATOM 626 O O . VAL A 1 81 ? -9.163 6.900 4.218 1.00 90.94 81 VAL A O 1
ATOM 629 N N . GLU A 1 82 ? -11.122 5.797 4.312 1.00 91.69 82 GLU A N 1
ATOM 630 C CA . GLU A 1 82 ? -10.589 4.486 3.960 1.00 91.69 82 GLU A CA 1
ATOM 631 C C . GLU A 1 82 ? -11.140 4.048 2.602 1.00 91.69 82 GLU A C 1
ATOM 633 O O . GLU A 1 82 ? -12.346 4.097 2.356 1.00 91.69 82 GLU A O 1
ATOM 638 N N . PHE A 1 83 ? -10.263 3.581 1.718 1.00 90.94 83 PHE A N 1
ATOM 639 C CA . PHE A 1 83 ? -10.669 3.029 0.430 1.00 90.94 83 PHE A CA 1
ATOM 640 C C . PHE A 1 83 ? -9.887 1.768 0.093 1.00 90.94 83 PHE A C 1
ATOM 642 O O . PHE A 1 83 ? -8.741 1.564 0.501 1.00 90.94 83 PHE A O 1
ATOM 649 N N . ARG A 1 84 ? -10.516 0.900 -0.704 1.00 92.00 84 ARG A N 1
ATOM 650 C CA . ARG A 1 84 ? -9.858 -0.311 -1.184 1.00 92.00 84 ARG A CA 1
ATOM 651 C C . ARG A 1 84 ? -8.797 0.052 -2.213 1.00 92.00 84 ARG A C 1
ATOM 653 O O . ARG A 1 84 ? -9.089 0.724 -3.200 1.00 92.00 84 ARG A O 1
ATOM 660 N N . GLN A 1 85 ? -7.593 -0.460 -2.020 1.00 93.50 85 GLN A N 1
ATOM 661 C CA . GLN 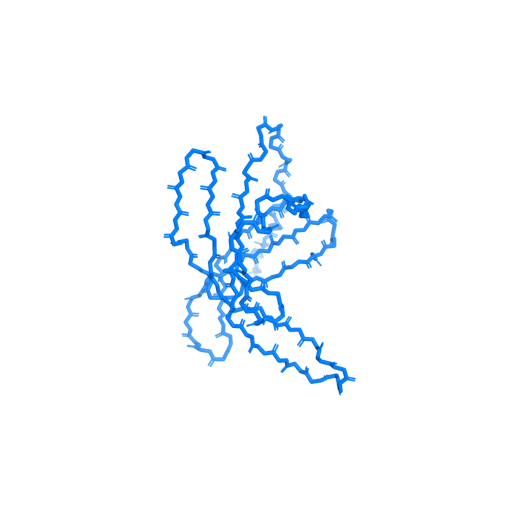A 1 85 ? -6.420 -0.135 -2.818 1.00 93.50 85 GLN A CA 1
ATOM 662 C C . GLN A 1 85 ? -5.646 -1.405 -3.198 1.00 93.50 85 GLN A C 1
ATOM 664 O O . GLN A 1 85 ? -5.742 -2.445 -2.536 1.00 93.50 85 GLN A O 1
ATOM 669 N N . SER A 1 86 ? -4.896 -1.332 -4.298 1.00 92.88 86 SER A N 1
ATOM 670 C CA . SER A 1 86 ? -3.959 -2.379 -4.699 1.00 92.88 86 SER A CA 1
ATOM 671 C C . SER A 1 86 ? -2.632 -1.792 -5.172 1.00 92.88 86 SER A C 1
ATOM 673 O O . SER A 1 86 ? -2.625 -0.818 -5.923 1.00 92.88 86 SER A O 1
ATOM 675 N N . TRP A 1 87 ? -1.523 -2.423 -4.786 1.00 92.25 87 TRP A N 1
ATOM 676 C CA . TRP A 1 87 ? -0.169 -2.073 -5.214 1.00 92.25 87 TRP A CA 1
ATOM 677 C C . TRP A 1 87 ? 0.396 -3.154 -6.131 1.00 92.25 87 TRP A C 1
ATOM 679 O O . TRP A 1 87 ? 0.313 -4.341 -5.817 1.00 92.25 87 TRP A O 1
ATOM 689 N N . LEU A 1 88 ? 1.006 -2.732 -7.237 1.00 90.81 88 LEU A N 1
ATOM 690 C CA . LEU A 1 88 ? 1.873 -3.573 -8.048 1.00 90.81 88 LEU A CA 1
ATOM 691 C C . LEU A 1 88 ? 3.284 -3.379 -7.518 1.00 90.81 88 LEU A C 1
ATOM 693 O O . LEU A 1 88 ? 3.822 -2.275 -7.545 1.00 90.81 88 LEU A O 1
ATOM 697 N N . VAL A 1 89 ? 3.853 -4.460 -7.017 1.00 90.81 89 VAL A N 1
ATOM 698 C CA . VAL A 1 89 ? 5.180 -4.484 -6.427 1.00 90.81 89 VAL A CA 1
ATOM 699 C C . VAL A 1 89 ? 6.096 -5.210 -7.392 1.00 90.81 89 VAL A C 1
ATOM 701 O O . VAL A 1 89 ? 5.773 -6.297 -7.872 1.00 90.81 89 VAL A O 1
ATOM 704 N N . MET A 1 90 ? 7.246 -4.606 -7.653 1.00 89.44 90 MET A N 1
ATOM 705 C CA . MET A 1 90 ? 8.355 -5.236 -8.351 1.00 89.44 90 MET A CA 1
ATOM 706 C C . MET A 1 90 ? 9.505 -5.322 -7.361 1.00 89.44 90 MET A C 1
ATOM 708 O O . MET A 1 90 ? 9.849 -4.324 -6.731 1.00 89.44 90 MET A O 1
ATOM 712 N N . LEU A 1 91 ? 10.041 -6.522 -7.173 1.00 84.12 91 LEU A N 1
ATOM 713 C CA . LEU A 1 91 ? 11.219 -6.721 -6.349 1.00 84.12 91 LEU A CA 1
ATOM 714 C C . LEU A 1 91 ? 12.441 -6.287 -7.151 1.00 84.12 91 LEU A C 1
ATOM 716 O O . LEU A 1 91 ? 12.687 -6.784 -8.251 1.00 84.12 91 LEU A O 1
ATOM 720 N N . ASP A 1 92 ? 13.207 -5.362 -6.589 1.00 77.62 92 ASP A N 1
ATOM 721 C CA . ASP A 1 92 ? 14.507 -5.010 -7.136 1.00 77.62 92 ASP A CA 1
ATOM 722 C C . ASP A 1 92 ? 15.446 -6.213 -6.973 1.00 77.62 92 ASP A C 1
ATOM 724 O O . ASP A 1 92 ? 15.543 -6.788 -5.890 1.00 77.62 92 ASP A O 1
ATOM 728 N N . SER A 1 93 ? 16.217 -6.556 -8.002 1.00 63.31 93 SER A N 1
ATOM 729 C CA . SER A 1 93 ? 17.283 -7.569 -7.919 1.00 63.31 93 SER A CA 1
ATOM 730 C C . SER A 1 93 ? 18.546 -7.065 -7.191 1.00 63.31 93 SER A C 1
ATOM 732 O O . SER A 1 93 ? 19.636 -7.594 -7.398 1.00 63.31 93 SER A O 1
ATOM 734 N N . GLY A 1 94 ? 18.426 -5.996 -6.396 1.00 58.59 94 GLY A N 1
ATOM 735 C CA . GLY A 1 94 ? 19.525 -5.389 -5.641 1.00 58.59 94 GLY A CA 1
ATOM 736 C C . GLY A 1 94 ? 19.803 -6.116 -4.319 1.00 58.59 94 GLY A C 1
ATOM 737 O O . GLY A 1 94 ? 18.979 -6.916 -3.876 1.00 58.59 94 GLY A O 1
ATOM 738 N N . PRO A 1 95 ? 20.951 -5.855 -3.666 1.00 50.84 95 PRO A N 1
ATOM 739 C CA . PRO A 1 95 ? 21.273 -6.477 -2.386 1.00 50.84 95 PRO A CA 1
ATOM 740 C C . PRO A 1 95 ? 20.180 -6.173 -1.354 1.00 50.84 95 PRO A C 1
ATOM 742 O O . PRO A 1 95 ? 19.691 -5.045 -1.274 1.00 50.84 95 PRO A O 1
ATOM 745 N N . ALA A 1 96 ? 19.800 -7.188 -0.574 1.00 55.97 96 ALA A N 1
ATOM 746 C CA . ALA A 1 96 ? 18.844 -7.032 0.513 1.00 55.97 96 ALA A CA 1
ATOM 747 C C . ALA A 1 96 ? 19.313 -5.905 1.444 1.00 55.97 96 ALA A C 1
ATOM 749 O O . ALA A 1 96 ? 20.433 -5.939 1.957 1.00 55.97 96 ALA A O 1
ATOM 750 N N . ILE A 1 97 ? 18.465 -4.895 1.646 1.00 60.09 97 ILE A N 1
ATOM 751 C CA . ILE A 1 97 ? 18.708 -3.865 2.658 1.00 60.09 97 ILE A CA 1
ATOM 752 C C . ILE A 1 97 ? 18.756 -4.601 4.007 1.00 60.09 97 ILE A C 1
ATOM 754 O O . ILE A 1 97 ? 17.830 -5.373 4.279 1.00 60.09 97 ILE A O 1
ATOM 758 N N . PRO A 1 98 ? 19.823 -4.442 4.815 1.00 54.34 98 PRO A N 1
ATOM 759 C CA . PRO A 1 98 ? 19.992 -5.212 6.041 1.00 54.34 98 PRO A CA 1
ATOM 760 C C . PRO A 1 98 ? 18.773 -5.056 6.953 1.00 54.34 98 PRO A C 1
ATOM 762 O O . PRO A 1 98 ? 18.194 -3.975 7.066 1.00 54.34 98 PRO A O 1
ATOM 765 N N . GLU A 1 99 ? 18.369 -6.169 7.566 1.00 53.91 99 GLU A N 1
ATOM 766 C CA . GLU A 1 99 ? 17.206 -6.250 8.446 1.00 53.91 99 GLU A CA 1
ATOM 767 C C . GLU A 1 99 ? 17.336 -5.193 9.557 1.00 53.91 99 GLU A C 1
ATOM 769 O O . GLU A 1 99 ? 18.294 -5.213 10.334 1.00 53.91 99 GLU A O 1
ATOM 774 N N . MET A 1 100 ? 16.402 -4.237 9.620 1.00 52.62 100 MET A N 1
ATOM 775 C CA . MET A 1 100 ? 16.403 -3.230 10.680 1.00 52.62 100 MET A CA 1
ATOM 776 C C . MET A 1 100 ? 16.180 -3.965 12.006 1.00 52.62 100 MET A C 1
ATOM 778 O O . MET A 1 100 ? 15.158 -4.631 12.186 1.00 52.62 100 MET A O 1
ATOM 782 N N . GLY A 1 101 ? 17.187 -3.916 12.882 1.00 46.94 101 GLY A N 1
ATOM 783 C CA . GLY A 1 101 ? 17.328 -4.811 14.028 1.00 46.94 101 GLY A CA 1
ATOM 784 C C . GLY A 1 101 ? 16.041 -4.973 14.832 1.00 46.94 101 GLY A C 1
ATOM 785 O O . GLY A 1 101 ? 15.432 -3.995 15.271 1.00 46.94 101 GLY A O 1
ATOM 786 N N . LYS A 1 102 ? 15.631 -6.226 15.056 1.00 47.88 102 LYS A N 1
ATOM 787 C CA . LYS A 1 102 ? 14.497 -6.532 15.930 1.00 47.88 102 LYS A CA 1
ATOM 788 C C . LYS A 1 102 ? 14.789 -5.944 17.306 1.00 47.88 102 LYS A C 1
ATOM 790 O O . LYS A 1 102 ? 15.740 -6.363 17.967 1.00 47.88 102 LYS A O 1
ATOM 795 N N . ARG A 1 103 ? 13.986 -4.966 17.743 1.00 54.41 103 ARG A N 1
ATOM 796 C CA . ARG A 1 103 ? 14.006 -4.499 19.135 1.00 54.41 103 ARG A CA 1
ATOM 797 C C . ARG A 1 103 ? 13.787 -5.725 20.018 1.00 54.41 103 ARG A C 1
ATOM 799 O O . ARG A 1 103 ? 12.708 -6.312 19.999 1.00 54.41 103 ARG A O 1
ATOM 806 N N . LYS A 1 104 ? 14.827 -6.131 20.751 1.00 43.25 104 LYS A N 1
ATOM 807 C CA . LYS A 1 104 ? 14.714 -7.147 21.796 1.00 43.25 104 LYS A CA 1
ATOM 808 C C . LYS A 1 104 ? 13.728 -6.608 22.825 1.00 43.25 104 LYS A C 1
ATOM 810 O O . LYS A 1 104 ? 14.029 -5.640 23.516 1.00 43.25 104 LYS A O 1
ATOM 815 N N . VAL A 1 105 ? 12.540 -7.196 22.882 1.00 55.38 105 VAL A N 1
ATOM 816 C CA . VAL A 1 105 ? 11.636 -6.992 24.010 1.00 55.38 105 VAL A CA 1
ATOM 817 C C . VAL A 1 105 ? 12.229 -7.810 25.150 1.00 55.38 105 VAL A C 1
ATOM 819 O O . VAL A 1 105 ? 12.191 -9.039 25.117 1.00 55.38 105 VAL A O 1
ATOM 822 N N . SER A 1 106 ? 12.876 -7.135 26.097 1.00 54.25 106 SER A N 1
ATOM 823 C CA . SER A 1 106 ? 13.317 -7.764 27.341 1.00 54.25 106 SER A CA 1
ATOM 824 C C . SER A 1 106 ? 12.084 -8.263 28.105 1.00 54.25 106 SER A C 1
ATOM 826 O O . SER A 1 106 ? 11.120 -7.503 28.226 1.00 54.25 106 SER A O 1
ATOM 828 N N . PRO A 1 107 ? 12.075 -9.502 28.627 1.00 55.69 107 PRO A N 1
ATOM 829 C CA . PRO A 1 107 ? 11.056 -9.920 29.579 1.00 55.69 107 PRO A CA 1
ATOM 830 C C . PRO A 1 107 ? 11.243 -9.098 30.858 1.00 55.69 107 PRO A C 1
ATOM 832 O O . PRO A 1 107 ? 12.349 -9.058 31.395 1.00 55.69 107 PRO A O 1
ATOM 835 N N . ASN A 1 108 ? 10.190 -8.426 31.326 1.00 55.78 108 ASN A N 1
ATOM 836 C CA . ASN A 1 108 ? 10.181 -7.896 32.686 1.00 55.78 108 ASN A CA 1
ATOM 837 C C . ASN A 1 108 ? 10.181 -9.087 33.652 1.00 55.78 108 ASN A C 1
ATOM 839 O O . ASN A 1 108 ? 9.271 -9.917 33.593 1.00 55.78 108 ASN A O 1
ATOM 843 N N . THR A 1 109 ? 11.212 -9.151 34.492 1.00 59.88 109 THR A N 1
ATOM 844 C CA . THR A 1 109 ? 11.232 -9.928 35.737 1.00 59.88 109 THR A CA 1
ATOM 845 C C . THR A 1 109 ? 10.472 -9.169 36.814 1.00 59.88 109 THR A C 1
ATOM 847 O O . THR A 1 109 ? 10.608 -7.924 36.845 1.00 59.88 109 THR A O 1
#

Organism: NCBI:txid373040

Radius of gyration: 15.9 Å; chains: 1; bounding box: 33×32×55 Å

pLDDT: mean 81.49, std 14.46, range [43.25, 95.75]

Sequence (109 aa):
MRNKGIEIDRRVLRDAAGTRGQLAIADTTDQGKNRPTKVAKLSQGELVRAELRDTQIVWLAEGRMTLTGYEQINDDAGQVVEFRQSWLVMLDSGPAIPEMGKRKVSPNT

Secondary structure (DSSP, 8-state):
-EETTEE--HHHHHSS-PPPSEEEEEEEEETTTTEEEEEEEEEETTEEEEEEEEEEEEEEETTEEEEEEEEEEE-TTS-EEEEEEEEEEE--SSPPPPP------PPP-

Foldseek 3Di:
DDDVQHDDDPVVVVPDDDDDADWDKDWDQDPVPRDIAIKIFGDDVVDTPFIFTNWDWPDDDDQKTKIKHWTWDQDPVRDTDIHIDMDIDHHDPDPPDPDPDDDPPDDDD